Protein AF-A0A143C7Y4-F1 (afdb_monomer)

Nearest PDB structures (foldseek):
  4exw-assembly1_B  TM=5.323E-01  e=1.090E+00  Deinococcus geothermalis DSM 11300
  4exw-assembly1_C  TM=5.193E-01  e=2.437E+00  Deinococcus geothermalis DSM 11300
  4gi3-assembly1_C  TM=5.282E-01  e=3.758E+00  Schistocerca gregaria

Foldseek 3Di:
DWDWWWKQFPVRDIDIATPPHDPVVVVCCVVVRIFTAHPVSHHDPPPPDDPVPPDPPQLPQDDLPDALVSLLSNCVSVVDDSVVSVVDDSNVSCVVPVPPDDD

Mean predicted aligned error: 15.18 Å

Sequence (103 aa):
MAETGFFRGEGGHVWELDLPLTESFARREQEGGLVRVNEDGSAFQGEAEEPEAPGTEPAARPSKSASKKDWVAYAVSQGADEAEAESQTRDELAEAYGDTEPQ

pLDDT: mean 75.2, std 15.51, range [36.06, 90.25]

Radius of gyration: 20.48 Å; Cα contacts (8 Å, |Δi|>4): 122; chains: 1; bounding box: 33×26×54 Å

Structure (mmCIF, N/CA/C/O backbone):
data_AF-A0A143C7Y4-F1
#
_entry.id   AF-A0A143C7Y4-F1
#
loop_
_atom_site.group_PDB
_atom_site.id
_atom_site.type_symbol
_atom_site.label_atom_id
_atom_site.label_alt_id
_atom_site.label_comp_id
_atom_site.label_asym_id
_atom_site.label_entity_id
_atom_site.label_seq_id
_atom_site.pdbx_PDB_ins_code
_atom_site.Cartn_x
_atom_site.Cartn_y
_atom_site.Cartn_z
_atom_site.occupancy
_atom_site.B_iso_or_equiv
_atom_site.auth_seq_id
_atom_site.auth_comp_id
_atom_site.auth_asym_id
_atom_site.auth_atom_id
_atom_site.pdbx_PDB_model_num
ATOM 1 N N . MET A 1 1 ? -15.226 -8.319 -24.922 1.00 49.91 1 MET A N 1
ATOM 2 C CA . MET A 1 1 ? -14.405 -7.166 -24.514 1.00 49.91 1 MET A CA 1
ATOM 3 C C . MET A 1 1 ? -13.084 -7.780 -24.135 1.00 49.91 1 MET A C 1
ATOM 5 O O . MET A 1 1 ? -13.103 -8.668 -23.294 1.00 49.91 1 MET A O 1
ATOM 9 N N . ALA A 1 2 ? -12.027 -7.481 -24.878 1.00 63.69 2 ALA A N 1
ATOM 10 C CA . ALA A 1 2 ? -10.710 -7.963 -24.508 1.00 63.69 2 ALA A CA 1
ATOM 11 C C . ALA A 1 2 ? -10.217 -7.119 -23.329 1.00 63.69 2 ALA A C 1
ATOM 13 O O . ALA A 1 2 ? -10.512 -5.923 -23.267 1.00 63.69 2 ALA A O 1
ATOM 14 N N . GLU A 1 3 ? -9.608 -7.766 -22.345 1.00 79.88 3 GLU A N 1
ATOM 15 C CA . GLU A 1 3 ? -9.033 -7.070 -21.199 1.00 79.88 3 GLU A CA 1
ATOM 16 C C . GLU A 1 3 ? -7.636 -6.614 -21.600 1.00 79.88 3 GLU A C 1
ATOM 18 O O . GLU A 1 3 ? -6.860 -7.412 -22.105 1.00 79.88 3 GLU A O 1
ATOM 23 N N . THR A 1 4 ? -7.306 -5.344 -21.414 1.00 86.69 4 THR A N 1
ATOM 24 C CA . THR A 1 4 ? -6.005 -4.814 -21.824 1.00 86.69 4 THR A CA 1
ATOM 25 C C . THR A 1 4 ? -5.096 -4.675 -20.606 1.00 86.69 4 THR A C 1
ATOM 27 O O . THR A 1 4 ? -5.482 -4.068 -19.608 1.00 86.69 4 THR A O 1
ATOM 30 N N . GLY A 1 5 ? -3.892 -5.246 -20.665 1.00 86.81 5 GLY A N 1
ATOM 31 C CA . GLY A 1 5 ? -2.860 -5.131 -19.634 1.00 86.81 5 GLY A CA 1
ATOM 32 C C . GLY A 1 5 ? -1.689 -4.260 -20.089 1.00 86.81 5 GLY A C 1
ATOM 33 O O . GLY A 1 5 ? -1.328 -4.262 -21.264 1.00 86.81 5 GLY A O 1
ATOM 34 N N . PHE A 1 6 ? -1.060 -3.5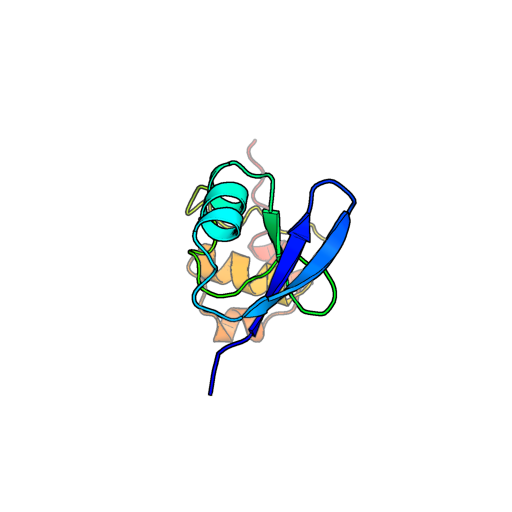39 -19.161 1.00 90.12 6 PHE A N 1
ATOM 35 C CA . PHE A 1 6 ? 0.128 -2.734 -19.449 1.00 90.12 6 PHE A CA 1
ATOM 36 C C . PHE A 1 6 ? 1.394 -3.471 -19.018 1.00 90.12 6 PHE A C 1
ATOM 38 O O . PHE A 1 6 ? 1.419 -4.151 -17.994 1.00 90.12 6 PHE A O 1
ATOM 45 N N . PHE A 1 7 ? 2.462 -3.359 -19.805 1.00 89.12 7 PHE A N 1
ATOM 46 C CA . PHE A 1 7 ? 3.693 -4.110 -19.577 1.00 89.12 7 PHE A CA 1
ATOM 47 C C . PHE A 1 7 ? 4.943 -3.292 -19.886 1.00 89.12 7 PHE A C 1
ATOM 49 O O . PHE A 1 7 ? 5.088 -2.732 -20.967 1.00 89.12 7 PHE A O 1
ATOM 56 N N . ARG A 1 8 ? 5.888 -3.254 -18.951 1.00 90.25 8 ARG A N 1
ATOM 57 C CA . ARG A 1 8 ? 7.170 -2.568 -19.077 1.00 90.25 8 ARG A CA 1
ATOM 58 C C . ARG A 1 8 ? 8.231 -3.524 -19.614 1.00 90.25 8 ARG A C 1
ATOM 60 O O . ARG A 1 8 ? 8.545 -4.519 -18.967 1.00 90.25 8 ARG A O 1
ATOM 67 N N . GLY A 1 9 ? 8.804 -3.210 -20.772 1.00 86.25 9 GLY A N 1
ATOM 68 C CA . GLY A 1 9 ? 9.939 -3.954 -21.334 1.00 86.25 9 GLY A CA 1
ATOM 69 C C . GLY A 1 9 ? 11.297 -3.514 -20.767 1.00 86.25 9 GLY A C 1
ATOM 70 O O . GLY A 1 9 ? 11.386 -2.507 -20.065 1.00 86.25 9 GLY A O 1
ATOM 71 N N . GLU A 1 10 ? 12.376 -4.215 -21.139 1.00 78.81 10 GLU A N 1
ATOM 72 C CA . GLU A 1 10 ? 13.767 -3.922 -20.716 1.00 78.81 10 GLU A CA 1
ATOM 73 C C . GLU A 1 10 ? 14.227 -2.467 -20.940 1.00 78.81 10 GLU A C 1
ATOM 75 O O . GLU A 1 10 ? 15.086 -1.967 -20.222 1.00 78.81 10 GLU A O 1
ATOM 80 N N . GLY A 1 11 ? 13.641 -1.752 -21.904 1.00 78.25 11 GLY A N 1
ATOM 81 C CA . GLY A 1 11 ? 13.946 -0.340 -22.169 1.00 78.25 11 GLY A CA 1
ATOM 82 C C . GLY A 1 11 ? 13.177 0.668 -21.305 1.00 78.25 11 GLY A C 1
ATOM 83 O O . GLY A 1 11 ? 13.248 1.863 -21.577 1.00 78.25 11 GLY A O 1
ATOM 84 N N . GLY A 1 12 ? 12.379 0.212 -20.333 1.00 79.00 12 GLY A N 1
ATOM 85 C CA . GLY A 1 12 ? 11.520 1.068 -19.505 1.00 79.00 12 GLY A CA 1
ATOM 86 C C . GLY A 1 12 ? 10.261 1.589 -20.210 1.00 79.00 12 GLY A C 1
ATOM 87 O O . GLY A 1 12 ? 9.509 2.353 -19.615 1.00 79.00 12 GLY A O 1
ATOM 88 N N . HIS A 1 13 ? 10.006 1.179 -21.458 1.00 85.19 13 HIS A N 1
ATOM 89 C CA . HIS A 1 13 ? 8.791 1.546 -22.187 1.00 85.19 13 HIS A CA 1
ATOM 90 C C . HIS A 1 13 ? 7.615 0.673 -21.752 1.00 85.19 13 HIS A C 1
ATOM 92 O O . HIS A 1 13 ? 7.768 -0.548 -21.662 1.00 85.19 13 HIS A O 1
ATOM 98 N N . VAL A 1 14 ? 6.458 1.297 -21.529 1.00 88.25 14 VAL A N 1
ATOM 99 C CA . VAL A 1 14 ? 5.198 0.634 -21.174 1.00 88.25 14 VAL A CA 1
ATOM 100 C C . VAL A 1 14 ? 4.392 0.378 -22.444 1.00 88.25 14 VAL A C 1
ATOM 102 O O . VAL A 1 14 ? 4.181 1.285 -23.242 1.00 88.25 14 VAL A O 1
ATOM 105 N N . TRP A 1 15 ? 3.987 -0.870 -22.644 1.00 87.56 15 TRP A N 1
ATOM 106 C CA . TRP A 1 15 ? 3.262 -1.361 -23.808 1.00 87.56 15 TRP A CA 1
ATOM 107 C C . TRP A 1 15 ? 1.870 -1.788 -23.362 1.00 87.56 15 TRP A C 1
ATOM 109 O O . TRP A 1 15 ? 1.732 -2.556 -22.413 1.00 87.56 15 TRP A O 1
ATOM 119 N N . GLU A 1 16 ? 0.855 -1.303 -24.062 1.00 90.12 16 GLU A N 1
ATOM 120 C CA . GLU A 1 16 ? -0.525 -1.748 -23.912 1.00 90.12 16 GLU A CA 1
ATOM 121 C C . GLU A 1 16 ? -0.716 -3.047 -24.718 1.00 90.12 16 GLU A C 1
ATOM 123 O O . GLU A 1 16 ? -0.499 -3.061 -25.932 1.00 90.12 16 GLU A O 1
ATOM 128 N N . LEU A 1 17 ? -1.059 -4.151 -24.051 1.00 88.00 17 LEU A N 1
ATOM 129 C CA . LEU A 1 17 ? -1.220 -5.472 -24.659 1.00 88.00 17 LEU A CA 1
ATOM 130 C C . LEU A 1 17 ? -2.595 -6.063 -24.348 1.00 88.00 17 LEU A C 1
ATOM 132 O O . LEU A 1 17 ? -3.074 -6.022 -23.218 1.00 88.00 17 LEU A O 1
ATOM 136 N N . ASP A 1 18 ? -3.202 -6.660 -25.365 1.00 87.75 18 ASP A N 1
ATOM 137 C CA . ASP A 1 18 ? -4.489 -7.346 -25.268 1.00 87.75 18 ASP A CA 1
ATOM 138 C C . ASP A 1 18 ? -4.334 -8.697 -24.548 1.00 87.75 18 ASP A C 1
ATOM 140 O O . ASP A 1 18 ? -3.410 -9.461 -24.850 1.00 87.75 18 ASP A O 1
ATOM 144 N N . LEU A 1 19 ? -5.212 -8.987 -23.585 1.00 84.06 19 LEU A N 1
ATOM 145 C CA . LEU A 1 19 ? -5.269 -10.256 -22.866 1.00 84.06 19 LEU A CA 1
ATOM 146 C C . LEU A 1 19 ? -6.326 -11.179 -23.495 1.00 84.06 19 LEU A C 1
ATOM 148 O O . LEU A 1 19 ? -7.474 -10.768 -23.699 1.00 84.06 19 LEU A O 1
ATOM 152 N N . PRO A 1 20 ? -5.983 -12.460 -23.733 1.00 82.81 20 PRO A N 1
ATOM 153 C CA . PRO A 1 20 ? -4.753 -13.135 -23.308 1.00 82.81 20 PRO A CA 1
ATOM 154 C C . PRO A 1 20 ? -3.521 -12.744 -24.138 1.00 82.81 20 PRO A C 1
ATOM 156 O O . PRO A 1 20 ? -3.597 -12.628 -25.360 1.00 82.81 20 PRO A O 1
ATOM 159 N N . LEU A 1 21 ? -2.371 -12.603 -23.467 1.00 80.38 21 LEU A N 1
ATOM 160 C CA . LEU A 1 21 ? -1.104 -12.298 -24.130 1.00 80.38 21 LEU A CA 1
ATOM 161 C C . LEU A 1 21 ? -0.796 -13.319 -25.231 1.00 80.38 21 LEU A C 1
ATOM 163 O O . LEU A 1 21 ? -0.890 -14.531 -25.024 1.00 80.38 21 LEU A O 1
ATOM 167 N N . THR A 1 22 ? -0.326 -12.838 -26.382 1.00 85.38 22 THR A N 1
ATOM 168 C CA . THR A 1 22 ? 0.237 -13.705 -27.424 1.00 85.38 22 T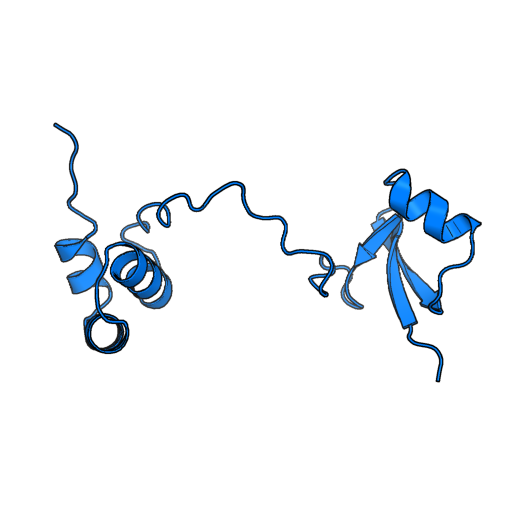HR A CA 1
ATOM 169 C C . THR A 1 22 ? 1.434 -14.482 -26.868 1.00 85.38 22 THR A C 1
ATOM 171 O O . THR A 1 22 ? 2.220 -13.943 -26.089 1.00 85.38 22 THR A O 1
ATOM 174 N N . GLU A 1 23 ? 1.639 -15.717 -27.331 1.00 84.06 23 GLU A N 1
ATOM 175 C CA . GLU A 1 23 ? 2.688 -16.641 -26.860 1.00 84.06 23 GLU A CA 1
ATOM 176 C C . GLU A 1 23 ? 4.094 -16.008 -26.784 1.00 84.06 23 GLU A C 1
ATOM 178 O O . GLU A 1 23 ? 4.856 -16.258 -25.852 1.00 84.06 23 GLU A O 1
ATOM 183 N N . SER A 1 24 ? 4.426 -15.10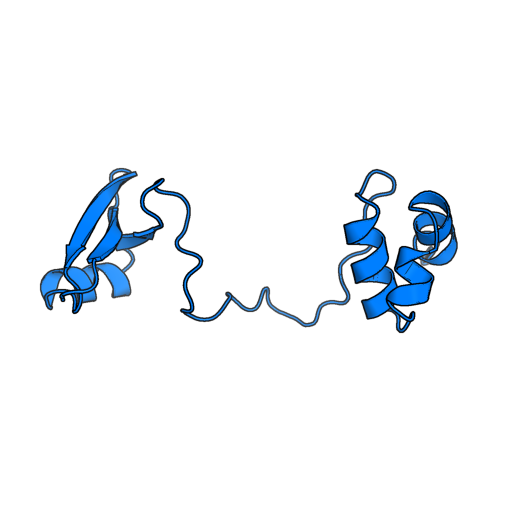3 -27.710 1.00 81.69 24 SER A N 1
ATOM 184 C CA . SER A 1 24 ? 5.698 -14.367 -27.703 1.00 81.69 24 SER A CA 1
ATOM 185 C C . SER A 1 24 ? 5.841 -13.364 -26.550 1.00 81.69 24 SER A C 1
ATOM 187 O O . SER A 1 24 ? 6.951 -13.156 -26.064 1.00 81.69 24 SER A O 1
ATOM 189 N N . PHE A 1 25 ? 4.751 -12.723 -26.122 1.00 82.94 25 PHE A N 1
ATOM 190 C CA . PHE A 1 25 ? 4.748 -11.776 -25.003 1.00 82.94 25 PHE A CA 1
ATOM 191 C C . PHE A 1 25 ? 4.627 -12.497 -23.662 1.00 82.94 25 PHE A C 1
ATOM 193 O O . PHE A 1 25 ? 5.369 -12.161 -22.745 1.00 82.94 25 PHE A O 1
ATOM 200 N N . ALA A 1 26 ? 3.806 -13.549 -23.585 1.00 84.06 26 ALA A N 1
ATOM 201 C CA . ALA A 1 26 ? 3.711 -14.411 -22.404 1.00 84.06 26 ALA A CA 1
ATOM 202 C C . ALA A 1 26 ? 5.061 -15.065 -22.059 1.00 84.06 26 ALA A C 1
ATOM 204 O O . ALA A 1 26 ? 5.450 -15.169 -20.899 1.00 84.06 26 ALA A O 1
ATOM 205 N N . ARG A 1 27 ? 5.828 -15.471 -23.077 1.00 81.38 27 ARG A N 1
ATOM 206 C CA . ARG A 1 27 ? 7.191 -15.972 -22.889 1.00 81.38 27 ARG A CA 1
ATOM 207 C C . ARG A 1 27 ? 8.141 -14.896 -22.347 1.00 81.38 27 ARG A C 1
ATOM 209 O O . ARG A 1 27 ? 8.924 -15.182 -21.450 1.00 81.38 27 ARG A O 1
ATOM 216 N N . ARG A 1 28 ? 8.061 -13.665 -22.860 1.00 80.62 28 ARG A N 1
ATOM 217 C CA . ARG A 1 28 ? 8.895 -12.548 -22.385 1.00 80.62 28 ARG A CA 1
ATOM 218 C C . ARG A 1 28 ? 8.552 -12.126 -20.961 1.00 80.62 28 ARG A C 1
ATOM 220 O O . ARG A 1 28 ? 9.459 -11.726 -20.244 1.00 80.62 28 ARG A O 1
ATOM 227 N N . GLU A 1 29 ? 7.289 -12.239 -20.561 1.00 81.50 29 GLU A N 1
ATOM 228 C CA . GLU A 1 29 ? 6.873 -12.038 -19.172 1.00 81.50 29 GLU A CA 1
ATOM 229 C C . GLU A 1 29 ? 7.540 -13.058 -18.241 1.00 81.50 29 GLU A C 1
ATOM 231 O O . GLU A 1 29 ? 8.212 -12.682 -17.285 1.00 81.50 29 GLU A O 1
ATOM 236 N N . GLN A 1 30 ? 7.470 -14.345 -18.594 1.00 79.38 30 GLN A N 1
ATOM 237 C CA . GLN A 1 30 ? 8.074 -15.427 -17.806 1.00 79.38 30 GLN A CA 1
ATOM 238 C C . GLN A 1 30 ? 9.610 -15.395 -17.777 1.00 79.38 30 GLN A C 1
ATOM 240 O O . GLN A 1 30 ? 10.217 -15.757 -16.774 1.00 79.38 30 GLN A O 1
ATOM 245 N N . GLU A 1 31 ? 10.255 -14.967 -18.865 1.00 83.31 31 GLU A N 1
ATOM 246 C CA . GLU A 1 31 ? 11.716 -14.813 -18.941 1.00 83.31 31 GLU A CA 1
ATOM 247 C C . GLU A 1 31 ? 12.206 -13.502 -18.279 1.00 83.31 31 GLU A C 1
ATOM 249 O O . GLU A 1 31 ? 13.411 -13.262 -18.223 1.00 83.31 31 GLU A O 1
ATOM 254 N N . GLY A 1 32 ? 11.299 -12.657 -17.766 1.00 78.62 32 GLY A N 1
ATOM 255 C CA . GLY A 1 32 ? 11.624 -11.393 -17.091 1.00 78.62 32 GLY A CA 1
ATOM 256 C C . GLY A 1 32 ? 11.959 -10.225 -18.029 1.00 78.62 32 GLY A C 1
ATOM 257 O O . GLY A 1 32 ? 12.362 -9.159 -17.571 1.00 78.62 32 GLY A O 1
ATOM 258 N N . GLY A 1 33 ? 11.780 -10.398 -19.341 1.00 82.44 33 GLY A N 1
ATOM 259 C CA . GLY A 1 33 ? 11.942 -9.340 -20.346 1.00 82.44 33 GLY A CA 1
ATOM 260 C C . GLY A 1 33 ? 10.726 -8.413 -20.476 1.00 82.44 33 GLY A C 1
ATOM 261 O O . GLY A 1 33 ? 10.802 -7.376 -21.141 1.00 82.44 33 GLY A O 1
ATOM 262 N N . LEU A 1 34 ? 9.603 -8.784 -19.859 1.00 85.31 34 LEU A N 1
ATOM 263 C CA . LEU A 1 34 ? 8.367 -8.016 -19.809 1.00 85.31 34 LEU A CA 1
ATOM 264 C C . LEU A 1 34 ? 7.821 -8.060 -18.375 1.00 85.31 34 LEU A C 1
ATOM 266 O O . LEU A 1 34 ? 7.624 -9.131 -17.822 1.00 85.31 34 LEU A O 1
ATOM 270 N N . VAL A 1 35 ? 7.575 -6.914 -17.755 1.00 85.69 35 VAL A N 1
ATOM 271 C CA . VAL A 1 35 ? 7.020 -6.851 -16.394 1.00 85.69 35 VAL A CA 1
ATOM 272 C C . VAL A 1 35 ? 5.649 -6.214 -16.467 1.00 85.69 35 VAL A C 1
ATOM 274 O O . VAL A 1 35 ? 5.533 -5.107 -16.988 1.00 85.69 35 VAL A O 1
ATOM 277 N N . ARG A 1 36 ? 4.609 -6.872 -15.950 1.00 85.44 36 ARG A N 1
ATOM 278 C CA . ARG A 1 36 ? 3.274 -6.269 -15.899 1.00 85.44 36 ARG A CA 1
ATOM 279 C C . ARG A 1 36 ? 3.314 -5.007 -15.033 1.00 85.44 36 ARG A C 1
ATOM 281 O O . ARG A 1 36 ? 3.826 -5.010 -13.913 1.00 85.44 36 ARG A O 1
ATOM 288 N N . VAL A 1 37 ? 2.810 -3.910 -15.578 1.00 87.44 37 VAL A N 1
ATOM 289 C CA . VAL A 1 37 ? 2.708 -2.599 -14.926 1.00 87.44 37 VAL A CA 1
ATOM 290 C C . VAL A 1 37 ? 1.283 -2.060 -15.047 1.00 87.44 37 VAL A C 1
ATOM 292 O O . VAL A 1 37 ? 0.451 -2.613 -15.760 1.00 87.44 37 VAL A O 1
ATOM 295 N N . ASN A 1 38 ? 0.966 -1.021 -14.289 1.00 85.31 38 ASN A N 1
ATOM 296 C CA . ASN A 1 38 ? -0.241 -0.229 -14.493 1.00 85.31 38 AS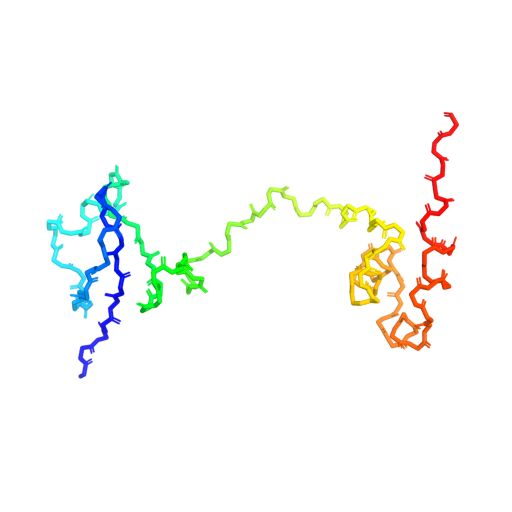N A CA 1
ATOM 297 C C . ASN A 1 38 ? -0.063 0.697 -15.710 1.00 85.31 38 ASN A C 1
ATOM 299 O O . ASN A 1 38 ? 1.048 0.844 -16.221 1.00 85.31 38 ASN A O 1
ATOM 303 N N . GLU A 1 39 ? -1.136 1.370 -16.135 1.00 81.44 39 GLU A N 1
ATOM 304 C CA . GLU A 1 39 ? -1.096 2.394 -17.199 1.00 81.44 39 GLU A CA 1
ATOM 305 C C . GLU A 1 39 ? -0.026 3.472 -16.937 1.00 81.44 39 GLU A C 1
ATOM 307 O O . GLU A 1 39 ? 0.675 3.908 -17.845 1.00 81.44 39 GLU A O 1
ATOM 312 N N . ASP A 1 40 ? 0.158 3.833 -15.667 1.00 78.00 40 ASP A N 1
ATOM 313 C CA . ASP A 1 40 ? 1.159 4.794 -15.186 1.00 78.00 40 ASP A CA 1
ATOM 314 C C . ASP A 1 40 ? 2.616 4.279 -15.286 1.00 78.00 40 ASP A C 1
ATOM 316 O O . ASP A 1 40 ? 3.576 5.023 -15.101 1.00 78.00 40 ASP A O 1
ATOM 320 N N . GLY A 1 41 ? 2.821 2.992 -15.582 1.00 73.56 41 GLY A N 1
ATOM 321 C CA . GLY A 1 41 ? 4.141 2.353 -15.598 1.00 73.56 41 GLY A CA 1
ATOM 322 C C . GLY A 1 41 ? 4.666 1.943 -14.221 1.00 73.56 41 GLY A C 1
ATOM 323 O O . GLY A 1 41 ? 5.696 1.267 -14.129 1.00 73.56 41 GLY A O 1
ATOM 324 N N . SER A 1 42 ? 3.942 2.294 -13.158 1.00 78.94 42 SER A N 1
ATOM 325 C CA . SER A 1 42 ? 4.110 1.736 -11.816 1.00 78.94 42 SER A CA 1
ATOM 326 C C . SER A 1 42 ? 3.861 0.226 -11.809 1.00 78.94 42 SER A C 1
ATOM 328 O O . SER A 1 42 ? 3.012 -0.259 -12.553 1.00 78.94 42 SER A O 1
ATOM 330 N N . ALA A 1 43 ? 4.583 -0.526 -10.969 1.00 77.56 43 ALA A N 1
ATOM 331 C CA . ALA A 1 43 ? 4.454 -1.986 -10.872 1.00 77.56 43 ALA A CA 1
ATOM 332 C C . ALA A 1 43 ? 2.980 -2.415 -10.755 1.00 77.56 43 ALA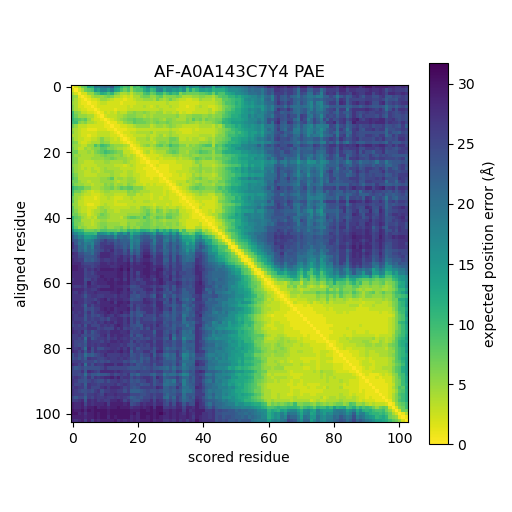 A C 1
ATOM 334 O O . ALA A 1 43 ? 2.241 -1.842 -9.954 1.00 77.56 43 ALA A O 1
ATOM 335 N N . PHE A 1 44 ? 2.547 -3.373 -11.585 1.00 73.25 44 PHE A N 1
ATOM 336 C CA . PHE A 1 44 ? 1.162 -3.836 -11.581 1.00 73.25 44 PHE A CA 1
ATOM 337 C C . PHE A 1 44 ? 0.930 -4.591 -10.286 1.00 73.25 44 PHE A C 1
ATOM 339 O O . PHE A 1 44 ? 1.516 -5.645 -10.067 1.00 73.25 44 PHE A O 1
ATOM 346 N N . GLN A 1 45 ? 0.069 -4.038 -9.445 1.00 62.72 45 GLN A N 1
ATOM 347 C CA . GLN A 1 45 ? -0.362 -4.648 -8.194 1.00 62.72 45 GLN A CA 1
ATOM 348 C C . GLN A 1 45 ? -1.716 -5.336 -8.400 1.00 62.72 45 GLN A C 1
ATOM 350 O O . GLN A 1 45 ? -2.614 -5.232 -7.575 1.00 62.72 45 GLN A O 1
ATOM 355 N N . GLY A 1 46 ? -1.928 -5.940 -9.567 1.00 50.34 46 GLY A N 1
ATOM 356 C CA . GLY A 1 46 ? -3.126 -6.725 -9.807 1.00 50.34 46 GLY A CA 1
ATOM 357 C C . GLY A 1 46 ? -2.793 -8.183 -9.601 1.00 50.34 46 GLY A C 1
ATOM 358 O O . GLY A 1 46 ? -2.022 -8.710 -10.390 1.00 50.34 46 GLY A O 1
ATOM 359 N N . GLU A 1 47 ? -3.361 -8.751 -8.537 1.00 46.97 47 GLU A N 1
ATOM 360 C CA . GLU A 1 47 ? -3.791 -10.137 -8.262 1.00 46.97 47 GLU A CA 1
ATOM 361 C C . GLU A 1 47 ? -3.072 -11.336 -8.931 1.00 46.97 47 GLU A C 1
ATOM 363 O O . GLU A 1 47 ? -3.554 -12.462 -8.884 1.00 46.97 47 GLU A O 1
ATOM 368 N N . ALA A 1 48 ? -1.884 -11.159 -9.502 1.00 43.38 48 ALA A N 1
ATOM 369 C CA . ALA A 1 48 ? -0.784 -12.048 -9.218 1.00 43.38 48 ALA A CA 1
ATOM 370 C C . ALA A 1 48 ? -0.473 -11.747 -7.765 1.00 43.38 48 ALA A C 1
ATOM 372 O O . ALA A 1 48 ? -0.115 -10.607 -7.466 1.00 43.38 48 ALA A O 1
ATOM 373 N N . GLU A 1 49 ? -0.778 -12.723 -6.909 1.00 42.84 49 GLU A N 1
ATOM 374 C CA . GLU A 1 49 ? -0.041 -13.019 -5.688 1.00 42.84 49 GLU A CA 1
ATOM 375 C C . GLU A 1 49 ? 0.827 -11.825 -5.313 1.00 42.84 49 GLU A C 1
ATOM 377 O O . GLU A 1 49 ? 1.909 -11.620 -5.879 1.00 42.84 49 GLU A O 1
ATOM 382 N N . GLU A 1 50 ? 0.276 -10.983 -4.428 1.00 36.06 50 GLU A N 1
ATOM 383 C CA . GLU A 1 50 ? 1.069 -10.208 -3.485 1.00 36.06 50 GLU A CA 1
ATOM 384 C C . GLU A 1 50 ? 2.378 -10.978 -3.352 1.00 36.06 50 GLU A C 1
ATOM 386 O O . GLU A 1 50 ? 2.295 -12.165 -3.005 1.00 36.06 50 GLU A O 1
ATOM 391 N N . PRO A 1 51 ? 3.561 -10.450 -3.738 1.00 44.06 51 PRO A N 1
ATOM 392 C CA . PRO A 1 51 ? 4.747 -11.100 -3.241 1.00 44.06 51 PRO A CA 1
ATOM 393 C C . PRO A 1 51 ? 4.458 -11.121 -1.753 1.00 44.06 51 PRO A C 1
ATOM 395 O O . PRO A 1 51 ? 4.294 -10.054 -1.155 1.00 44.06 51 PRO A O 1
ATOM 398 N N . GLU A 1 52 ? 4.239 -12.315 -1.198 1.00 41.47 52 GLU A N 1
ATOM 399 C CA . GLU A 1 52 ? 4.422 -12.530 0.208 1.00 41.47 52 GLU A CA 1
ATOM 400 C C . GLU A 1 52 ? 5.790 -11.895 0.412 1.00 41.47 52 GLU A C 1
ATOM 402 O O . GLU A 1 52 ? 6.822 -12.439 0.006 1.00 41.47 52 GLU A O 1
ATOM 407 N N . ALA A 1 53 ? 5.790 -10.651 0.902 1.00 40.94 53 ALA A N 1
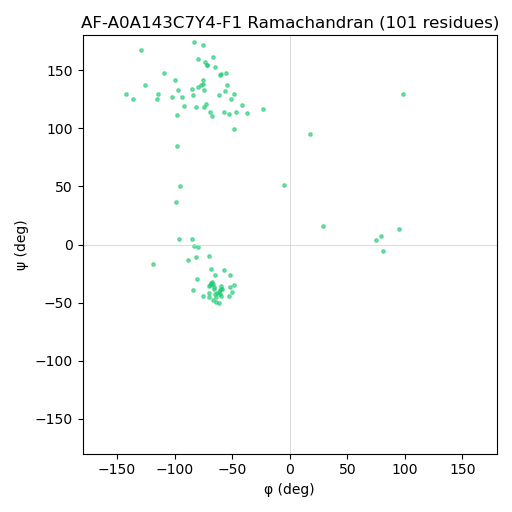ATOM 408 C CA . ALA A 1 53 ? 6.919 -10.119 1.609 1.00 40.94 53 ALA A CA 1
ATOM 409 C C . ALA A 1 53 ? 7.225 -11.272 2.561 1.00 40.94 53 ALA A C 1
ATOM 411 O O . ALA A 1 53 ? 6.304 -11.702 3.263 1.00 40.94 53 ALA A O 1
ATOM 412 N N . PRO A 1 54 ? 8.383 -11.932 2.418 1.00 41.06 54 PRO A N 1
ATOM 413 C CA . PRO A 1 54 ? 8.566 -13.238 3.019 1.00 41.06 54 PRO A CA 1
ATOM 414 C C . PRO A 1 54 ? 8.309 -13.101 4.520 1.00 41.06 54 PRO A C 1
ATOM 416 O O . PRO A 1 54 ? 9.037 -12.395 5.200 1.00 41.06 54 PRO A O 1
ATOM 419 N N . GLY A 1 55 ? 7.239 -13.736 5.005 1.00 38.22 55 GLY A N 1
ATOM 420 C CA . GLY A 1 55 ? 6.763 -13.619 6.379 1.00 38.22 55 GLY A CA 1
ATOM 421 C C . GLY A 1 55 ? 5.609 -12.618 6.527 1.00 38.22 55 GLY A C 1
ATOM 422 O O . GLY A 1 55 ? 5.717 -11.433 6.251 1.00 38.22 55 GLY A O 1
ATOM 423 N N . THR A 1 56 ? 4.506 -12.984 7.169 1.00 42.62 56 THR A N 1
ATOM 424 C CA . THR A 1 56 ? 4.471 -13.101 8.643 1.00 42.62 56 THR A CA 1
ATOM 425 C C . THR A 1 56 ? 5.831 -12.882 9.330 1.00 42.62 56 THR A C 1
ATOM 427 O O . THR A 1 56 ? 6.291 -13.691 10.127 1.00 42.62 56 THR A O 1
ATOM 430 N N . GLU A 1 57 ? 6.512 -11.786 9.019 1.00 45.97 57 GLU A N 1
ATOM 431 C CA . GLU A 1 57 ? 7.370 -11.143 9.989 1.00 45.97 57 GLU A CA 1
ATOM 432 C C . GLU A 1 57 ? 6.434 -10.224 10.780 1.00 45.97 57 GLU A C 1
ATOM 434 O O . GLU A 1 57 ? 5.564 -9.579 10.183 1.00 45.97 57 GLU A O 1
ATOM 439 N N . PRO A 1 58 ? 6.513 -10.204 12.123 1.00 49.16 58 PRO A N 1
ATOM 440 C CA . PRO A 1 58 ? 5.768 -9.219 12.895 1.00 49.16 58 PRO A CA 1
ATOM 441 C C . PRO A 1 58 ? 6.086 -7.862 12.281 1.00 49.16 58 PRO A C 1
ATOM 443 O O . PRO A 1 58 ? 7.273 -7.575 12.110 1.00 49.16 58 PRO A O 1
ATOM 446 N N . ALA A 1 59 ? 5.053 -7.097 11.891 1.00 58.16 59 ALA A N 1
ATOM 447 C CA . ALA A 1 59 ? 5.210 -5.789 11.260 1.00 58.16 59 ALA A CA 1
ATOM 448 C C . ALA A 1 59 ? 6.396 -5.086 11.924 1.00 58.16 59 ALA A C 1
ATOM 450 O O . ALA A 1 59 ? 6.402 -4.919 13.142 1.00 58.16 59 ALA A O 1
ATOM 451 N N . ALA A 1 60 ? 7.481 -4.860 11.180 1.00 60.78 60 ALA A N 1
ATOM 452 C CA . ALA A 1 60 ? 8.712 -4.397 11.803 1.00 60.78 60 ALA A CA 1
ATOM 453 C C . ALA A 1 60 ? 8.391 -3.106 12.555 1.00 60.78 60 ALA A C 1
ATOM 455 O O . ALA A 1 60 ? 7.701 -2.247 12.007 1.00 60.78 60 ALA A O 1
ATOM 456 N N . ARG A 1 61 ? 8.841 -3.009 13.815 1.00 67.44 61 ARG A N 1
ATOM 457 C CA . ARG A 1 61 ? 8.493 -1.895 14.704 1.00 67.44 61 ARG A CA 1
ATOM 458 C C . ARG A 1 61 ? 8.537 -0.563 13.936 1.00 67.44 61 ARG A C 1
ATOM 460 O O . ARG A 1 61 ? 9.595 -0.217 13.392 1.00 67.44 61 ARG A O 1
ATOM 467 N N . PRO A 1 62 ? 7.414 0.167 13.866 1.00 73.12 62 PRO A N 1
ATOM 468 C CA . PRO A 1 62 ? 7.364 1.440 13.178 1.00 73.12 62 PRO A CA 1
ATOM 469 C C . PRO A 1 62 ? 8.433 2.384 13.726 1.00 73.12 62 PRO A C 1
ATOM 471 O O . PRO A 1 62 ? 8.768 2.374 14.914 1.00 73.12 62 PRO A O 1
ATOM 474 N N . SER A 1 63 ? 8.972 3.251 12.872 1.00 73.44 63 SER A N 1
ATOM 475 C CA . SER A 1 63 ? 9.832 4.333 13.354 1.00 73.44 63 SER A CA 1
ATOM 476 C C . SER A 1 63 ? 9.023 5.295 14.235 1.00 73.44 63 SER A C 1
ATOM 478 O O . SER A 1 63 ? 7.827 5.487 14.022 1.00 73.44 63 SER A O 1
ATOM 480 N N . LYS A 1 64 ? 9.661 5.992 15.184 1.00 70.38 64 LYS A N 1
ATOM 481 C CA . LYS A 1 64 ? 8.979 6.994 16.038 1.00 70.38 64 LYS A CA 1
ATOM 482 C C . LYS A 1 64 ? 8.299 8.111 15.227 1.00 70.38 64 LYS A C 1
ATOM 484 O O . LYS A 1 64 ? 7.370 8.753 15.702 1.00 70.38 64 LYS A O 1
ATOM 489 N N . SER A 1 65 ? 8.738 8.329 13.985 1.00 73.56 65 SER A N 1
ATOM 490 C CA . SER A 1 65 ? 8.130 9.273 13.035 1.00 73.56 65 SER A CA 1
ATOM 491 C C . SER A 1 65 ? 7.141 8.636 12.046 1.00 73.56 65 SER A C 1
ATOM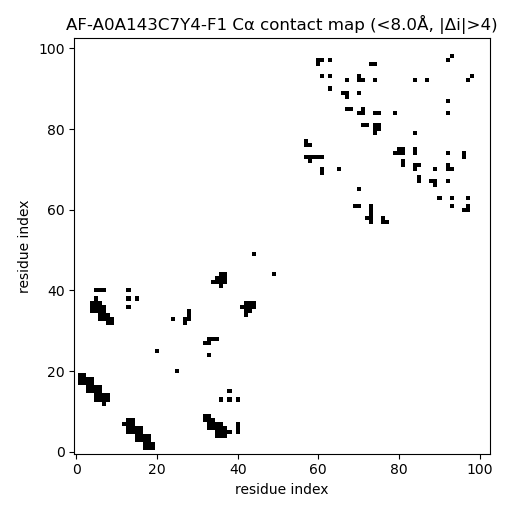 493 O O . SER A 1 65 ? 6.671 9.327 11.145 1.00 73.56 65 SER A O 1
ATOM 495 N N . ALA A 1 66 ? 6.832 7.344 12.180 1.00 80.31 66 ALA A N 1
ATOM 496 C CA . ALA A 1 66 ? 5.872 6.645 11.332 1.00 80.31 66 ALA A CA 1
ATOM 497 C C . ALA A 1 66 ? 4.439 7.160 11.545 1.00 80.31 66 ALA A C 1
ATOM 499 O O . ALA A 1 66 ? 4.121 7.821 12.537 1.00 80.31 66 ALA A O 1
ATOM 500 N N . SER A 1 67 ? 3.559 6.878 10.587 1.00 84.38 67 SER A N 1
ATOM 501 C CA . SER A 1 67 ? 2.168 7.337 10.641 1.00 84.38 67 SER A CA 1
ATOM 502 C C . SER A 1 67 ? 1.368 6.576 11.696 1.00 84.38 67 SER A C 1
ATOM 504 O O . SER A 1 67 ? 1.649 5.413 11.962 1.00 84.38 67 SER A O 1
ATOM 506 N N . LYS A 1 68 ? 0.299 7.184 12.233 1.00 84.94 68 LYS A N 1
ATOM 507 C CA . LYS A 1 68 ? -0.635 6.494 13.146 1.00 84.94 68 LYS A CA 1
ATOM 508 C C . LYS A 1 68 ? -1.108 5.155 12.572 1.00 84.94 68 LYS A C 1
ATOM 510 O O . LYS A 1 68 ? -1.147 4.174 13.289 1.00 84.94 68 LYS A O 1
ATOM 515 N N . LYS A 1 69 ? -1.403 5.110 11.271 1.00 83.81 69 LYS A N 1
ATOM 516 C CA . LYS A 1 69 ? -1.861 3.898 10.579 1.00 83.81 69 LYS A CA 1
ATOM 517 C C . LYS A 1 69 ? -0.850 2.742 10.644 1.00 83.81 69 LYS A C 1
ATOM 519 O O . LYS A 1 69 ? -1.249 1.596 10.786 1.00 83.81 69 LYS A O 1
ATOM 524 N N . ASP A 1 70 ? 0.439 3.068 10.590 1.00 84.00 70 ASP A N 1
ATOM 525 C CA . ASP A 1 70 ? 1.546 2.109 10.700 1.00 84.00 70 ASP A CA 1
ATOM 526 C C . ASP A 1 70 ? 1.651 1.562 12.133 1.00 84.00 70 ASP A C 1
ATOM 528 O O . ASP A 1 70 ? 1.762 0.361 12.359 1.00 84.00 70 ASP A O 1
ATOM 532 N N . TRP A 1 71 ? 1.485 2.451 13.117 1.00 87.38 71 TRP A N 1
ATOM 533 C CA . TRP A 1 71 ? 1.410 2.090 14.531 1.00 87.38 71 TRP A CA 1
ATOM 534 C C . TRP A 1 71 ? 0.172 1.264 14.890 1.00 87.38 71 TRP A C 1
ATOM 536 O O . TRP A 1 71 ? 0.281 0.349 15.699 1.00 87.38 71 TRP A O 1
ATOM 546 N N . VAL A 1 72 ? -0.982 1.541 14.278 1.00 87.19 72 VAL A N 1
ATOM 547 C CA . VAL A 1 72 ? -2.210 0.747 14.440 1.00 87.19 72 VAL A CA 1
ATOM 548 C C . VAL A 1 72 ? -2.001 -0.660 13.888 1.00 87.19 72 VAL A C 1
ATOM 550 O O . VAL A 1 72 ? -2.240 -1.629 14.600 1.00 87.19 72 VAL A O 1
ATOM 553 N N . ALA A 1 73 ? -1.475 -0.782 12.666 1.00 84.31 73 ALA A N 1
ATOM 554 C CA . ALA A 1 73 ? -1.173 -2.079 12.061 1.00 84.31 73 ALA A CA 1
ATOM 555 C C . ALA A 1 73 ? -0.165 -2.893 12.896 1.00 84.31 73 ALA A C 1
ATOM 557 O O . ALA A 1 73 ? -0.323 -4.107 13.064 1.00 84.31 73 ALA A O 1
ATOM 558 N N . TYR A 1 74 ? 0.841 -2.226 13.473 1.00 83.31 74 TYR A N 1
ATOM 559 C CA . TYR A 1 74 ? 1.789 -2.854 14.391 1.00 83.31 74 TYR A CA 1
ATOM 560 C C . TYR A 1 74 ? 1.130 -3.300 15.698 1.00 83.31 74 TYR A C 1
ATOM 562 O O . TYR A 1 74 ? 1.307 -4.446 16.103 1.00 83.31 74 TYR A O 1
ATOM 570 N N . ALA A 1 75 ? 0.331 -2.441 16.332 1.00 86.00 75 ALA A N 1
ATOM 571 C CA . ALA A 1 75 ? -0.384 -2.771 17.560 1.00 86.00 75 ALA A CA 1
ATOM 572 C C . ALA A 1 75 ? -1.326 -3.968 17.356 1.00 86.00 75 ALA A C 1
ATOM 574 O O . ALA A 1 75 ? -1.302 -4.903 18.153 1.00 86.00 75 ALA A O 1
ATOM 575 N N . VAL A 1 76 ? -2.078 -3.999 16.251 1.00 86.75 76 VAL A N 1
ATOM 576 C CA . VAL A 1 76 ? -2.940 -5.136 15.885 1.00 86.75 76 VAL A CA 1
ATOM 577 C C . VAL A 1 76 ? -2.118 -6.410 15.677 1.00 86.75 76 VAL A C 1
ATOM 579 O O . VAL A 1 76 ? -2.483 -7.471 16.179 1.00 86.75 76 VAL A O 1
ATOM 582 N N . SER A 1 77 ? -0.946 -6.305 15.040 1.00 79.56 77 SER A N 1
ATOM 583 C CA . SER A 1 77 ? -0.009 -7.431 14.898 1.00 79.56 77 SER A CA 1
ATOM 584 C C . SER A 1 77 ? 0.567 -7.916 16.239 1.00 79.56 77 SER A C 1
ATOM 586 O O . SER A 1 77 ? 0.931 -9.083 16.358 1.00 79.56 77 SER A O 1
ATOM 588 N N . GLN A 1 78 ? 0.633 -7.052 17.258 1.00 78.62 78 GLN A N 1
ATOM 589 C CA . GLN A 1 78 ? 1.001 -7.402 18.638 1.00 78.62 78 GLN A CA 1
ATOM 590 C C . GLN A 1 78 ? -0.183 -7.961 19.456 1.00 78.62 78 GLN A C 1
ATOM 592 O O . GLN A 1 78 ? -0.003 -8.340 20.614 1.00 78.62 78 GLN A O 1
ATOM 597 N N . GLY A 1 79 ? -1.385 -8.039 18.872 1.00 81.75 79 GLY A N 1
ATOM 598 C CA . GLY A 1 79 ? -2.600 -8.538 19.523 1.00 81.75 79 GLY A CA 1
ATOM 599 C C . GLY A 1 79 ? -3.485 -7.454 20.143 1.00 81.75 79 GLY A C 1
ATOM 600 O O . GLY A 1 79 ? -4.373 -7.780 20.930 1.00 81.75 79 GLY A O 1
ATOM 601 N N . ALA A 1 80 ? -3.253 -6.179 19.819 1.00 83.44 80 ALA A N 1
ATOM 602 C CA . ALA A 1 80 ? -4.175 -5.103 20.162 1.00 83.44 80 ALA A CA 1
ATOM 603 C C . ALA A 1 80 ? -5.446 -5.168 19.305 1.00 83.44 80 ALA A C 1
ATOM 605 O O . ALA A 1 80 ? -5.431 -5.659 18.177 1.00 83.44 80 ALA A O 1
ATOM 606 N N . ASP A 1 81 ? -6.540 -4.627 19.832 1.00 87.12 81 ASP A N 1
ATOM 607 C CA . ASP A 1 81 ? -7.753 -4.431 19.044 1.00 87.12 81 ASP A CA 1
ATOM 608 C C . ASP A 1 81 ? -7.595 -3.207 18.131 1.00 87.12 81 ASP A C 1
ATOM 610 O O . ASP A 1 81 ? -7.086 -2.165 18.556 1.00 87.12 81 ASP A O 1
ATOM 614 N N . GLU A 1 82 ? -8.028 -3.326 16.875 1.00 82.88 82 GLU A N 1
ATOM 615 C CA . GLU A 1 82 ? -7.925 -2.249 15.886 1.00 82.88 82 GLU A CA 1
ATOM 616 C C . GLU A 1 82 ? -8.692 -0.998 16.328 1.00 82.88 82 GLU A C 1
ATOM 618 O O . GLU A 1 82 ? -8.174 0.106 16.185 1.00 82.88 82 GLU A O 1
ATOM 623 N N . ALA A 1 83 ? -9.869 -1.143 16.947 1.00 85.06 83 ALA A N 1
ATOM 624 C CA . ALA A 1 83 ? -10.674 -0.003 17.380 1.00 85.06 83 ALA A CA 1
ATOM 625 C C . ALA A 1 83 ? -10.028 0.759 18.550 1.00 85.06 83 ALA A C 1
ATOM 627 O O . ALA A 1 83 ? -10.105 1.990 18.618 1.00 85.06 83 ALA A O 1
ATOM 628 N N . GLU A 1 84 ? -9.356 0.044 19.454 1.00 84.81 84 GLU A N 1
ATOM 629 C CA . GLU A 1 84 ? -8.561 0.654 20.525 1.00 84.81 84 GLU A CA 1
ATOM 630 C C . GLU A 1 84 ? -7.308 1.326 19.964 1.00 84.81 84 GLU A C 1
ATOM 632 O O . GLU A 1 84 ? -7.006 2.473 20.299 1.00 84.81 84 GLU A O 1
ATOM 637 N N . ALA A 1 85 ? -6.600 0.655 19.055 1.00 85.56 85 ALA A N 1
ATOM 638 C CA . ALA A 1 85 ? -5.414 1.217 18.431 1.00 85.56 85 ALA A CA 1
ATOM 639 C C . ALA A 1 85 ? -5.750 2.472 17.603 1.00 85.56 85 ALA A C 1
ATOM 641 O O . ALA A 1 85 ? -5.056 3.485 17.691 1.00 85.56 85 ALA A O 1
ATOM 642 N N . GLU A 1 86 ? -6.850 2.465 16.849 1.00 86.81 86 GLU A N 1
ATOM 643 C CA . GLU A 1 86 ? -7.345 3.639 16.126 1.00 86.81 86 GLU A CA 1
ATOM 644 C C . GLU A 1 86 ? -7.873 4.742 17.048 1.00 86.81 86 GLU A C 1
ATOM 646 O O . GLU A 1 86 ? -7.910 5.904 16.635 1.00 86.81 86 GLU A O 1
ATOM 651 N N . SER A 1 87 ? -8.241 4.433 18.291 1.00 88.62 87 SER A N 1
ATOM 652 C CA . SER A 1 87 ? -8.633 5.442 19.282 1.00 88.62 87 SER A CA 1
ATOM 653 C C . SER A 1 87 ? -7.422 6.108 19.941 1.00 88.62 87 SER A C 1
ATOM 655 O O . SER A 1 87 ? -7.479 7.297 20.255 1.00 88.62 87 SER A O 1
ATOM 657 N N . GLN A 1 88 ? -6.302 5.393 20.067 1.00 86.25 88 GLN A N 1
ATOM 658 C CA . GLN A 1 88 ? -5.053 5.932 20.607 1.00 86.25 88 GLN A CA 1
ATOM 659 C C . GLN A 1 88 ? -4.338 6.869 19.628 1.00 86.25 88 GLN A C 1
ATOM 661 O O . GLN A 1 88 ? -4.536 6.844 18.406 1.00 86.25 88 GLN A O 1
ATOM 666 N N . THR A 1 89 ? -3.498 7.757 20.150 1.00 89.12 89 THR A N 1
ATOM 667 C CA . THR A 1 89 ? -2.631 8.588 19.310 1.00 89.12 89 THR A CA 1
ATOM 668 C C . THR A 1 89 ? -1.405 7.811 18.835 1.00 89.12 89 THR A C 1
ATOM 670 O O . THR A 1 89 ? -1.014 6.801 19.410 1.00 89.12 89 THR A O 1
ATOM 673 N N . ARG A 1 90 ? -0.773 8.292 17.755 1.00 84.88 90 ARG A N 1
ATOM 674 C CA . ARG A 1 90 ? 0.495 7.730 17.268 1.00 84.88 90 ARG A CA 1
ATOM 675 C C . ARG A 1 90 ? 1.532 7.662 18.393 1.00 84.88 90 ARG A C 1
ATOM 677 O O . ARG A 1 90 ? 2.226 6.663 18.498 1.00 84.88 90 ARG A O 1
ATOM 684 N N . ASP A 1 91 ? 1.650 8.728 19.180 1.00 85.12 91 ASP A N 1
ATOM 685 C CA . ASP A 1 91 ? 2.610 8.829 20.278 1.00 85.12 91 ASP A CA 1
ATOM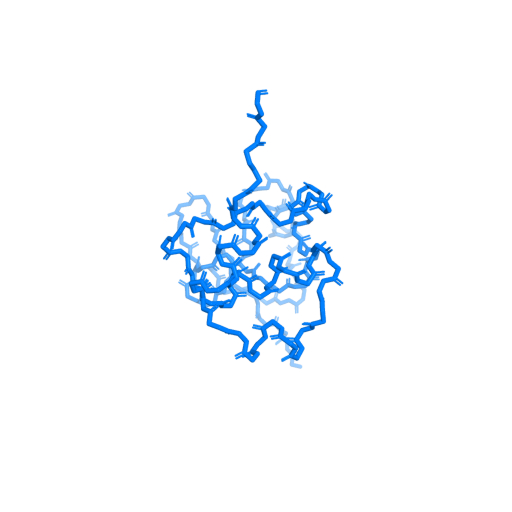 686 C C . ASP A 1 91 ? 2.316 7.799 21.374 1.00 85.12 91 ASP A C 1
ATOM 688 O O . ASP A 1 91 ? 3.221 7.059 21.735 1.00 85.12 91 ASP A O 1
ATOM 692 N N . GLU A 1 92 ? 1.053 7.634 21.786 1.00 86.25 92 GLU A N 1
ATOM 693 C CA . GLU A 1 92 ? 0.661 6.592 22.751 1.00 86.25 92 GLU A CA 1
ATOM 694 C C . GLU A 1 92 ? 0.962 5.175 22.243 1.00 86.25 92 GLU A C 1
ATOM 696 O O . GLU A 1 92 ? 1.500 4.354 22.982 1.00 86.25 92 GLU A O 1
ATOM 701 N N . LEU A 1 93 ? 0.690 4.890 20.965 1.00 85.88 93 LEU A N 1
ATOM 702 C CA . LEU A 1 93 ? 1.038 3.603 20.353 1.00 85.88 93 LEU A CA 1
ATOM 703 C C . LEU A 1 93 ? 2.561 3.412 20.261 1.00 85.88 93 LEU A C 1
ATOM 705 O O . LEU A 1 93 ? 3.070 2.315 20.487 1.00 85.88 93 LEU A O 1
ATOM 709 N N . ALA A 1 94 ? 3.300 4.476 19.952 1.00 84.94 94 ALA A N 1
ATOM 710 C CA . ALA A 1 94 ? 4.754 4.450 19.893 1.00 84.94 94 ALA A CA 1
ATOM 711 C C . ALA A 1 94 ? 5.395 4.256 21.271 1.00 84.94 94 ALA A C 1
ATOM 713 O O . ALA A 1 94 ? 6.433 3.612 21.373 1.00 84.94 94 ALA A O 1
ATOM 714 N N . GLU A 1 95 ? 4.790 4.782 22.331 1.00 84.62 95 GLU A N 1
ATOM 715 C CA . GLU A 1 95 ? 5.237 4.569 23.707 1.00 84.62 95 GLU A CA 1
ATOM 716 C C . GLU A 1 95 ? 4.863 3.167 24.206 1.00 84.62 95 GLU A C 1
ATOM 718 O O . GLU A 1 95 ? 5.707 2.477 24.771 1.00 84.62 95 GLU A O 1
ATOM 723 N N . ALA A 1 96 ? 3.638 2.705 23.940 1.00 82.38 96 ALA A N 1
ATOM 724 C CA . ALA A 1 96 ? 3.155 1.398 24.385 1.00 82.38 96 ALA A CA 1
ATOM 725 C C . ALA A 1 96 ? 3.833 0.219 23.666 1.00 82.38 96 ALA A C 1
ATOM 727 O O . ALA A 1 96 ? 4.061 -0.823 24.279 1.00 82.38 96 ALA A O 1
ATOM 728 N N . TYR A 1 97 ? 4.154 0.374 22.376 1.00 80.12 97 TYR A N 1
ATOM 729 C CA . TYR A 1 97 ? 4.673 -0.712 21.536 1.00 80.12 97 TYR A CA 1
ATOM 730 C C . TYR A 1 97 ? 6.079 -0.446 20.971 1.00 80.12 97 TYR A C 1
ATOM 732 O O . TYR A 1 97 ? 6.746 -1.378 20.521 1.00 80.12 97 TYR A O 1
ATOM 740 N N . GLY A 1 98 ? 6.557 0.802 20.970 1.00 71.12 98 GLY A N 1
ATOM 741 C CA . GLY A 1 98 ? 7.878 1.171 20.445 1.00 71.12 98 GLY A CA 1
ATOM 742 C C . GLY A 1 98 ? 9.023 1.090 21.458 1.00 71.12 98 GLY A C 1
ATOM 743 O O . GLY A 1 98 ? 10.181 1.081 21.037 1.00 71.12 98 GLY A O 1
ATOM 744 N N . ASP A 1 99 ? 8.726 0.976 22.756 1.00 66.12 99 ASP A N 1
ATOM 745 C CA . ASP A 1 99 ? 9.702 0.789 23.843 1.00 66.12 99 ASP A CA 1
ATOM 746 C C . ASP A 1 99 ? 9.875 -0.700 24.205 1.00 66.12 99 ASP A C 1
ATOM 748 O O . ASP A 1 99 ? 9.774 -1.131 25.347 1.00 66.12 99 ASP A O 1
ATOM 752 N N . THR A 1 100 ? 10.100 -1.545 23.200 1.00 54.84 100 THR A N 1
ATOM 753 C CA . THR A 1 100 ? 10.664 -2.883 23.422 1.00 54.84 100 THR A CA 1
ATOM 754 C C . THR A 1 100 ? 12.165 -2.799 23.144 1.00 54.84 100 THR A C 1
ATOM 756 O O . THR A 1 100 ? 12.648 -2.996 22.026 1.00 54.84 100 THR A O 1
ATOM 759 N N . GLU A 1 101 ? 12.914 -2.389 24.168 1.00 46.09 101 GLU A N 1
ATOM 760 C CA . GLU A 1 101 ? 14.370 -2.536 24.215 1.00 46.09 101 GLU A CA 1
ATOM 761 C C . GLU A 1 101 ? 14.715 -4.018 24.442 1.00 46.09 101 GLU A C 1
ATOM 763 O O . GLU A 1 101 ? 14.328 -4.580 25.471 1.00 46.09 101 GLU A O 1
ATOM 768 N N . PRO A 1 102 ? 15.465 -4.689 23.547 1.00 50.47 102 PRO A N 1
ATOM 769 C CA . PRO A 1 102 ? 16.299 -5.791 23.987 1.00 50.47 102 PRO A CA 1
ATOM 770 C C . PRO A 1 102 ? 17.504 -5.191 24.727 1.00 50.47 102 PRO A C 1
ATOM 772 O O . PRO A 1 102 ? 18.265 -4.417 24.145 1.00 50.47 102 PRO A O 1
ATOM 775 N N . GLN A 1 103 ? 17.626 -5.528 26.013 1.00 38.09 103 GLN A N 1
ATOM 776 C CA . GLN A 1 103 ? 18.839 -5.336 26.821 1.00 38.09 103 GLN A CA 1
ATOM 777 C C . GLN A 1 103 ? 20.036 -6.087 26.227 1.00 38.09 103 GLN A C 1
ATOM 779 O O . GLN A 1 103 ? 19.823 -7.208 25.707 1.00 38.09 103 GLN A O 1
#

Secondary structure (DSSP, 8-state):
-PEEEEEEETTS-EEEEEESPPHHHHHHHHTTSEEEE-TTSSB--SSS-----SS--------TTS-HHHHHHHHHHTT--HHHHHHS-HHHHHHHHH-----

Solvent-accessible surface area (backbone atoms only — not comparable to full-atom values): 6286 Å² total; per-residue (Å²): 132,75,52,74,46,26,29,31,35,86,86,73,51,68,42,85,40,62,46,79,59,55,72,75,54,50,49,30,38,75,72,67,49,27,42,62,16,37,91,87,57,48,76,44,85,65,86,64,71,71,74,70,60,84,57,98,53,72,60,72,80,59,58,93,85,50,54,47,70,53,39,28,54,35,38,36,67,74,70,43,55,60,72,60,40,68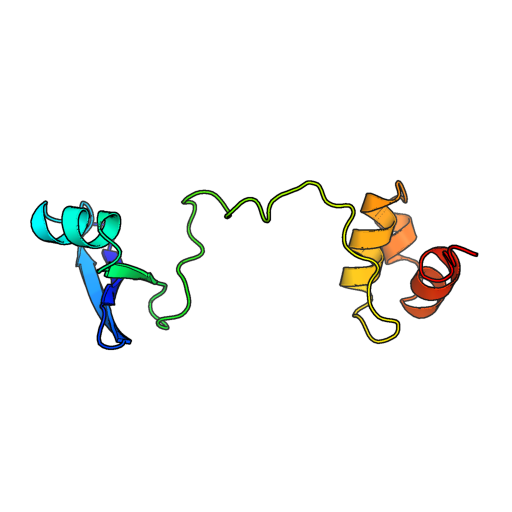,69,47,51,48,65,57,42,39,59,75,67,58,71,73,76,84,128

Organism: NCBI:txid1783515